Protein AF-A0A448MLR4-F1 (afdb_monomer_lite)

InterPro domains:
  IPR006008 Inner membrane-spanning protein YciB [PF04279] (1-52)
  IPR006008 Inner membrane-spanning protein YciB [PTHR36917] (1-52)

pLDDT: mean 77.86, std 16.97, range [50.06, 95.94]

Radius of gyration: 16.42 Å; chains: 1; bounding box: 28×34×38 Å

Structure (mmCIF, N/CA/C/O backbone):
data_AF-A0A448MLR4-F1
#
_entry.id   AF-A0A448MLR4-F1
#
loop_
_atom_site.group_PDB
_atom_site.id
_atom_site.type_symbol
_atom_site.label_atom_id
_atom_site.label_alt_id
_atom_site.label_comp_id
_atom_site.label_asym_id
_atom_site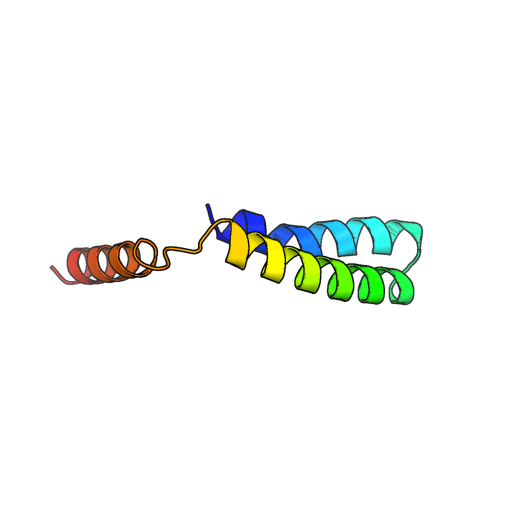.label_entity_id
_atom_site.label_seq_id
_atom_site.pdbx_PDB_ins_code
_atom_site.Cartn_x
_atom_site.Cartn_y
_atom_site.Cartn_z
_atom_site.occupancy
_atom_site.B_iso_or_equiv
_atom_site.auth_seq_id
_atom_site.auth_comp_id
_atom_site.auth_asym_id
_atom_site.auth_atom_id
_atom_site.pdbx_PDB_model_num
ATOM 1 N N . MET A 1 1 ? -2.164 7.375 14.131 1.00 53.03 1 MET A N 1
ATOM 2 C CA . MET A 1 1 ? -1.820 5.949 13.900 1.00 53.03 1 MET A CA 1
ATOM 3 C C . MET A 1 1 ? -2.670 5.251 12.824 1.00 53.03 1 MET A C 1
ATOM 5 O O . MET A 1 1 ? -2.350 4.121 12.495 1.00 53.03 1 MET A O 1
ATOM 9 N N . LYS A 1 2 ? -3.715 5.878 12.247 1.00 58.91 2 LYS A N 1
ATOM 10 C CA . LYS A 1 2 ? -4.425 5.349 11.058 1.00 58.91 2 LYS A CA 1
ATOM 11 C C . LYS A 1 2 ? -3.782 5.747 9.735 1.00 58.91 2 LYS A C 1
ATOM 13 O O . LYS A 1 2 ? -3.691 4.918 8.847 1.00 58.91 2 LYS A O 1
ATOM 18 N N . GLN A 1 3 ? -3.190 6.936 9.689 1.00 62.22 3 GLN A N 1
ATOM 19 C CA . GLN A 1 3 ? -2.474 7.418 8.510 1.00 62.22 3 GLN A CA 1
ATOM 20 C C . GLN A 1 3 ? -1.313 6.503 8.091 1.00 62.22 3 GLN A C 1
ATOM 22 O O . GLN A 1 3 ? -1.117 6.282 6.910 1.00 62.22 3 GLN A O 1
ATOM 27 N N . LEU A 1 4 ? -0.592 5.877 9.036 1.00 71.19 4 LEU A N 1
ATOM 28 C CA . LEU A 1 4 ? 0.446 4.891 8.688 1.00 71.19 4 LEU A CA 1
ATOM 29 C C . LEU A 1 4 ? -0.116 3.653 7.972 1.00 71.19 4 LEU A C 1
ATOM 31 O O . LEU A 1 4 ? 0.558 3.106 7.108 1.00 71.19 4 LEU A O 1
ATOM 35 N N . LEU A 1 5 ? -1.336 3.221 8.310 1.00 74.50 5 LEU A N 1
ATOM 36 C CA . LEU A 1 5 ? -1.995 2.110 7.617 1.00 74.50 5 LEU A CA 1
ATOM 37 C C . LEU A 1 5 ? -2.425 2.523 6.205 1.00 74.50 5 LEU A C 1
ATOM 39 O O . LEU A 1 5 ? -2.380 1.695 5.307 1.00 74.50 5 LEU A O 1
ATOM 43 N N . GLU A 1 6 ? -2.772 3.796 5.996 1.00 78.25 6 GLU A N 1
ATOM 44 C CA . GLU A 1 6 ? -3.128 4.344 4.680 1.00 78.25 6 GLU A CA 1
ATOM 45 C C . GLU A 1 6 ? -1.939 4.403 3.709 1.00 78.25 6 GLU A C 1
ATOM 47 O O . GLU A 1 6 ? -2.142 4.421 2.498 1.00 78.25 6 GLU A O 1
ATOM 52 N N . PHE A 1 7 ? -0.704 4.362 4.219 1.00 87.25 7 PHE A N 1
ATOM 53 C CA . PHE A 1 7 ? 0.506 4.358 3.395 1.00 87.25 7 PHE A CA 1
ATOM 54 C C . PHE A 1 7 ? 0.973 2.962 2.960 1.00 87.25 7 PHE A C 1
ATOM 56 O O . PHE A 1 7 ? 1.833 2.871 2.086 1.00 87.25 7 PHE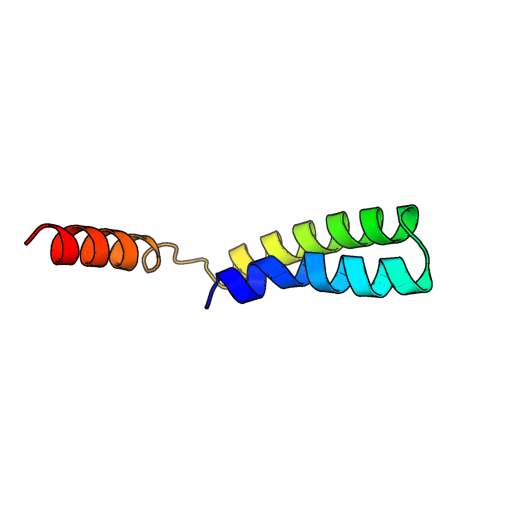 A O 1
ATOM 63 N N . ILE A 1 8 ? 0.415 1.873 3.504 1.00 89.88 8 ILE A N 1
ATOM 64 C CA . ILE A 1 8 ? 0.814 0.499 3.141 1.00 89.88 8 ILE A CA 1
ATOM 65 C C . ILE A 1 8 ? 0.713 0.231 1.625 1.00 89.88 8 ILE A C 1
ATOM 67 O O . ILE A 1 8 ? 1.691 -0.265 1.060 1.00 89.88 8 ILE A O 1
ATOM 71 N N . PRO A 1 9 ? -0.389 0.576 0.929 1.00 91.88 9 PRO A N 1
ATOM 72 C CA . PRO A 1 9 ? -0.535 0.311 -0.499 1.00 91.88 9 PRO A CA 1
ATOM 73 C C . PRO A 1 9 ? 0.476 1.112 -1.313 1.00 91.88 9 PRO A C 1
ATOM 75 O O . PRO A 1 9 ? 1.010 0.617 -2.300 1.00 91.88 9 PRO A O 1
ATOM 78 N N . LEU A 1 10 ? 0.778 2.333 -0.865 1.00 91.94 10 LEU A N 1
ATOM 79 C CA . LEU A 1 10 ? 1.742 3.211 -1.511 1.00 91.94 10 LEU A CA 1
ATOM 80 C C . LEU A 1 10 ? 3.175 2.678 -1.364 1.00 91.94 10 LEU A C 1
ATOM 82 O O . LEU A 1 10 ? 3.931 2.674 -2.330 1.00 91.94 10 LEU A O 1
ATOM 86 N N . ILE A 1 11 ? 3.548 2.179 -0.182 1.00 93.00 11 ILE A N 1
ATOM 87 C CA . ILE A 1 11 ? 4.860 1.550 0.039 1.00 93.00 11 ILE A CA 1
ATOM 88 C C . ILE A 1 11 ? 5.000 0.297 -0.836 1.00 93.00 11 ILE A C 1
ATOM 90 O O . ILE A 1 11 ? 6.023 0.130 -1.502 1.00 93.00 11 ILE A O 1
ATOM 94 N N . LEU A 1 12 ? 3.963 -0.547 -0.890 1.00 92.12 12 LEU A N 1
ATOM 95 C CA . LEU A 1 12 ? 3.932 -1.716 -1.774 1.00 92.12 12 LEU A CA 1
ATOM 96 C C . LEU A 1 12 ? 4.067 -1.318 -3.246 1.00 92.12 12 LEU A C 1
ATOM 98 O O . LEU A 1 12 ? 4.856 -1.928 -3.963 1.00 92.12 12 LEU A O 1
ATOM 102 N N . PHE A 1 13 ? 3.373 -0.261 -3.673 1.00 95.19 13 PHE A N 1
ATOM 103 C CA . PHE A 1 13 ? 3.509 0.285 -5.020 1.00 95.19 13 PHE A CA 1
ATOM 104 C C . PHE A 1 13 ? 4.960 0.651 -5.330 1.00 95.19 13 PHE A C 1
ATOM 106 O O . PHE A 1 13 ? 5.472 0.228 -6.358 1.00 95.19 13 PHE A O 1
ATOM 113 N N . PHE A 1 14 ? 5.654 1.375 -4.447 1.00 95.12 14 PHE A N 1
ATOM 114 C CA . PHE A 1 14 ? 7.048 1.765 -4.689 1.00 95.12 14 PHE A CA 1
ATOM 115 C C . PHE A 1 14 ? 8.007 0.570 -4.745 1.00 95.12 14 PHE A C 1
ATOM 117 O O . PHE A 1 14 ? 8.925 0.564 -5.569 1.00 95.12 14 PHE A O 1
ATOM 124 N N . ILE A 1 15 ? 7.791 -0.448 -3.907 1.00 95.75 15 ILE A N 1
ATOM 125 C CA . ILE A 1 15 ? 8.596 -1.677 -3.922 1.00 95.75 15 ILE A CA 1
ATOM 126 C C . ILE A 1 15 ? 8.385 -2.428 -5.240 1.00 95.75 15 ILE A C 1
ATOM 128 O O . ILE A 1 15 ? 9.358 -2.736 -5.928 1.00 95.75 15 ILE A O 1
ATOM 132 N N . THR A 1 16 ? 7.132 -2.677 -5.628 1.00 94.56 16 THR A N 1
ATOM 133 C CA . THR A 1 16 ? 6.815 -3.374 -6.881 1.00 94.56 16 THR A CA 1
ATOM 134 C C . THR A 1 16 ? 7.238 -2.556 -8.097 1.00 94.56 16 THR A C 1
ATOM 136 O O . THR A 1 16 ? 7.779 -3.115 -9.045 1.00 94.56 16 THR A O 1
ATOM 139 N N . TYR A 1 17 ? 7.083 -1.233 -8.060 1.00 95.69 17 TYR A N 1
ATOM 140 C CA . TYR A 1 17 ? 7.511 -0.334 -9.131 1.00 95.69 17 TYR A CA 1
ATOM 141 C C . TYR A 1 17 ? 9.005 -0.467 -9.416 1.00 95.69 17 TYR A C 1
ATOM 143 O O . TYR A 1 17 ? 9.406 -0.541 -10.577 1.00 95.69 17 TYR A O 1
ATOM 151 N N . LYS A 1 18 ? 9.827 -0.557 -8.364 1.00 93.75 18 LYS A N 1
ATOM 152 C CA . LYS A 1 18 ? 11.277 -0.706 -8.504 1.00 93.75 18 LYS A CA 1
ATOM 153 C C . LYS A 1 18 ? 11.685 -2.045 -9.136 1.00 93.75 18 LYS A C 1
ATOM 155 O O . LYS A 1 18 ? 12.763 -2.118 -9.715 1.00 93.75 18 LYS A O 1
ATOM 160 N N . LEU A 1 19 ? 10.853 -3.081 -9.016 1.00 93.88 19 LEU A N 1
ATOM 161 C CA . LEU A 1 19 ? 11.164 -4.443 -9.465 1.00 93.88 19 LEU A CA 1
ATOM 162 C C . LEU A 1 19 ? 10.537 -4.794 -10.822 1.00 93.88 19 LEU A C 1
ATOM 164 O O . LEU A 1 19 ? 11.186 -5.430 -11.644 1.00 93.88 19 LEU A O 1
ATOM 168 N N . SER A 1 20 ? 9.295 -4.370 -11.055 1.00 92.12 20 SER A N 1
ATOM 169 C CA . SER A 1 20 ? 8.458 -4.815 -12.180 1.00 92.12 20 SER A CA 1
ATOM 170 C C . SER A 1 20 ? 7.942 -3.658 -13.047 1.00 92.12 20 SER A C 1
ATOM 172 O O . SER A 1 20 ? 7.304 -3.874 -14.074 1.00 92.12 20 SER A O 1
ATOM 174 N N . GLY A 1 21 ? 8.213 -2.409 -12.656 1.00 92.69 21 GLY A N 1
ATOM 175 C CA . GLY A 1 21 ? 7.746 -1.218 -13.361 1.00 92.69 21 GLY A CA 1
ATOM 176 C C . GLY A 1 21 ? 6.307 -0.814 -13.023 1.00 92.69 21 GLY A C 1
ATOM 177 O O . GLY A 1 21 ? 5.659 -1.344 -12.120 1.00 92.69 21 GLY A O 1
ATOM 178 N N . VAL A 1 22 ? 5.804 0.197 -13.737 1.00 93.38 22 VAL A N 1
A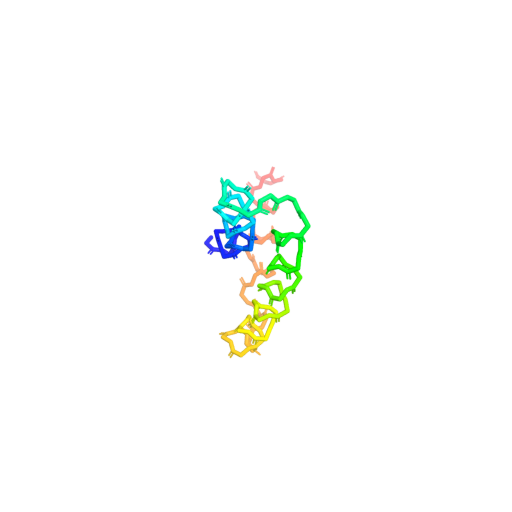TOM 179 C CA . VAL A 1 22 ? 4.584 0.929 -13.344 1.00 93.38 22 VAL A CA 1
ATOM 180 C C . VAL A 1 22 ? 3.290 0.141 -13.528 1.00 93.38 22 VAL A C 1
ATOM 182 O O . VAL A 1 22 ? 2.363 0.303 -12.737 1.00 93.38 22 VAL A O 1
ATOM 185 N N . ARG A 1 23 ? 3.216 -0.719 -14.551 1.00 94.00 23 ARG A N 1
ATOM 186 C CA . ARG A 1 23 ? 1.995 -1.469 -14.876 1.00 94.00 23 ARG A CA 1
ATOM 187 C C . ARG A 1 23 ? 1.649 -2.450 -13.757 1.00 94.00 23 ARG A C 1
ATOM 189 O O . ARG A 1 23 ? 0.531 -2.424 -13.249 1.00 94.00 23 ARG A O 1
ATOM 196 N N . ASP A 1 24 ? 2.622 -3.254 -13.343 1.00 94.31 24 ASP A N 1
ATOM 197 C CA . ASP A 1 24 ? 2.423 -4.257 -12.297 1.00 94.31 24 ASP A CA 1
ATOM 198 C C . ASP A 1 24 ? 2.242 -3.597 -10.929 1.00 94.31 24 ASP A C 1
ATOM 200 O O . ASP A 1 24 ? 1.376 -4.000 -10.152 1.00 94.31 24 ASP A O 1
ATOM 204 N N . ALA A 1 25 ? 2.976 -2.513 -10.660 1.00 95.88 25 ALA A N 1
ATOM 205 C CA . ALA A 1 25 ? 2.802 -1.730 -9.442 1.00 95.88 25 ALA A CA 1
ATOM 206 C C . ALA A 1 25 ? 1.379 -1.170 -9.308 1.00 95.88 25 ALA A C 1
ATOM 208 O O . ALA A 1 25 ? 0.798 -1.234 -8.225 1.00 95.88 25 ALA A O 1
ATOM 209 N N . ALA A 1 26 ? 0.787 -0.668 -10.397 1.00 95.50 26 ALA A N 1
ATOM 210 C CA . ALA A 1 26 ? -0.582 -0.161 -10.388 1.00 95.50 26 ALA A CA 1
ATOM 211 C C . ALA A 1 26 ? -1.601 -1.261 -10.043 1.00 95.50 26 ALA A C 1
ATOM 213 O O . ALA A 1 26 ? -2.488 -1.034 -9.221 1.00 95.50 26 ALA A O 1
ATOM 214 N N . ILE A 1 27 ? -1.444 -2.465 -10.605 1.00 95.94 27 ILE A N 1
ATOM 215 C CA . ILE A 1 27 ? -2.306 -3.615 -10.280 1.00 95.94 27 ILE A CA 1
ATOM 216 C C . ILE A 1 27 ? -2.164 -3.980 -8.796 1.00 95.94 27 ILE A C 1
ATOM 218 O O . ILE A 1 27 ? -3.168 -4.132 -8.095 1.00 95.94 27 ILE A O 1
ATOM 222 N N . VAL A 1 28 ? -0.929 -4.053 -8.293 1.00 95.44 28 VAL A N 1
ATOM 223 C CA . VAL A 1 28 ? -0.649 -4.333 -6.878 1.00 95.44 28 VAL A CA 1
ATOM 224 C C . VAL A 1 28 ? -1.258 -3.271 -5.963 1.00 95.44 28 VAL A C 1
ATOM 226 O O . VAL A 1 28 ? -1.828 -3.621 -4.932 1.00 95.44 28 VAL A O 1
ATOM 229 N N . LEU A 1 29 ? -1.215 -1.993 -6.344 1.00 95.25 29 LEU A N 1
ATOM 230 C CA . LEU A 1 29 ? -1.817 -0.901 -5.579 1.00 95.25 29 LEU A CA 1
ATOM 231 C C . LEU A 1 29 ? -3.342 -1.046 -5.470 1.00 95.25 29 LEU A C 1
ATOM 233 O O . LEU A 1 29 ? -3.898 -0.879 -4.381 1.00 95.25 29 LEU A O 1
ATOM 237 N N . VAL A 1 30 ? -4.025 -1.394 -6.565 1.00 95.00 30 VAL A N 1
ATOM 238 C CA . VAL A 1 30 ? -5.482 -1.622 -6.552 1.00 95.00 30 VAL A CA 1
ATOM 239 C C . VAL A 1 30 ? -5.838 -2.812 -5.657 1.00 95.00 30 VAL A C 1
ATOM 241 O O . VAL A 1 30 ? -6.730 -2.714 -4.816 1.00 95.00 30 VAL A O 1
ATOM 244 N N . ILE A 1 31 ? -5.106 -3.921 -5.765 1.00 95.88 31 ILE A N 1
ATOM 245 C CA . ILE A 1 31 ? -5.344 -5.097 -4.916 1.00 95.88 31 ILE A CA 1
ATOM 246 C C . ILE A 1 31 ? -5.062 -4.768 -3.441 1.00 95.88 31 ILE A C 1
ATOM 248 O O . ILE A 1 31 ? -5.872 -5.087 -2.570 1.00 95.88 31 ILE A O 1
ATOM 252 N N . ALA A 1 32 ? -3.959 -4.078 -3.149 1.00 94.12 32 ALA A N 1
ATOM 253 C CA . ALA A 1 32 ? -3.584 -3.696 -1.791 1.00 94.12 32 ALA A CA 1
ATOM 254 C C . ALA A 1 32 ? -4.613 -2.753 -1.148 1.00 94.12 32 ALA A C 1
ATOM 256 O O . ALA A 1 32 ? -4.960 -2.933 0.018 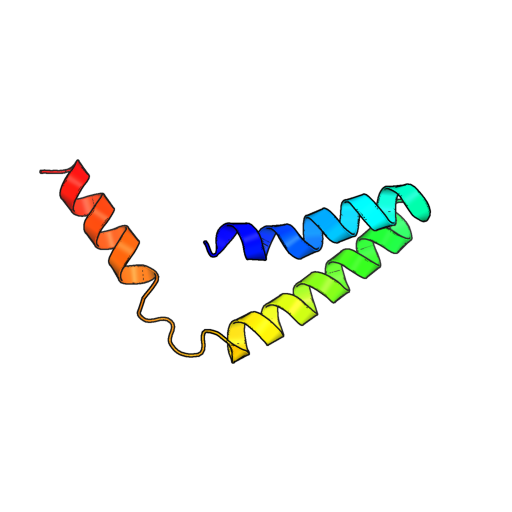1.00 94.12 32 ALA A O 1
ATOM 257 N N . THR A 1 33 ? -5.143 -1.783 -1.899 1.00 93.12 33 THR A N 1
ATOM 258 C CA . THR A 1 33 ? -6.193 -0.871 -1.410 1.00 93.12 33 THR A CA 1
ATOM 259 C C . THR A 1 33 ? -7.521 -1.589 -1.160 1.00 93.12 33 THR A C 1
ATOM 261 O O . THR A 1 33 ? -8.167 -1.325 -0.143 1.00 93.12 33 THR A O 1
ATOM 264 N N . LEU A 1 34 ? -7.906 -2.545 -2.013 1.00 93.38 34 LEU A N 1
ATOM 265 C CA . LEU A 1 34 ? -9.085 -3.391 -1.789 1.00 93.38 34 LEU A CA 1
ATOM 266 C C . LEU A 1 34 ? -8.944 -4.233 -0.515 1.00 93.38 34 LEU A C 1
ATOM 268 O O . LEU A 1 34 ? -9.824 -4.203 0.349 1.00 93.38 34 LEU A O 1
ATOM 272 N N . VAL A 1 35 ? -7.815 -4.928 -0.358 1.00 91.50 35 VAL A N 1
ATOM 273 C CA . VAL A 1 35 ? -7.521 -5.735 0.837 1.00 91.50 35 VAL A CA 1
ATOM 274 C C . VAL A 1 35 ? -7.483 -4.856 2.088 1.00 91.50 35 VAL A C 1
ATOM 276 O O . VAL A 1 35 ? -8.079 -5.204 3.109 1.00 91.50 35 VAL A O 1
ATOM 279 N N . GLN A 1 36 ? -6.858 -3.681 2.007 1.00 87.44 36 GLN A N 1
ATOM 280 C CA . GLN A 1 36 ? -6.823 -2.718 3.103 1.00 87.44 36 GLN A CA 1
ATOM 281 C C . GLN A 1 36 ? -8.229 -2.287 3.529 1.00 87.44 36 GLN A C 1
ATOM 283 O O . GLN A 1 36 ? -8.509 -2.268 4.726 1.00 87.44 36 GLN A O 1
ATOM 288 N N . MET A 1 37 ? -9.122 -1.961 2.589 1.00 83.69 37 MET A N 1
ATOM 289 C CA . MET A 1 37 ? -10.501 -1.583 2.920 1.00 83.69 37 MET A CA 1
ATOM 290 C C . MET A 1 37 ? -11.238 -2.701 3.665 1.00 83.69 37 MET A C 1
ATOM 292 O O . MET A 1 37 ? -11.931 -2.422 4.647 1.00 83.69 37 MET A O 1
ATOM 296 N N . VAL A 1 38 ? -11.053 -3.959 3.253 1.00 87.94 38 VAL A N 1
ATOM 297 C CA . VAL A 1 38 ? -11.638 -5.124 3.937 1.00 87.94 38 VAL A CA 1
ATOM 298 C C . VAL A 1 38 ? -11.072 -5.264 5.353 1.00 87.94 38 VAL A C 1
ATOM 300 O O . VAL A 1 38 ? -11.840 -5.359 6.312 1.00 87.94 38 VAL A O 1
ATOM 303 N N . ILE A 1 39 ? -9.747 -5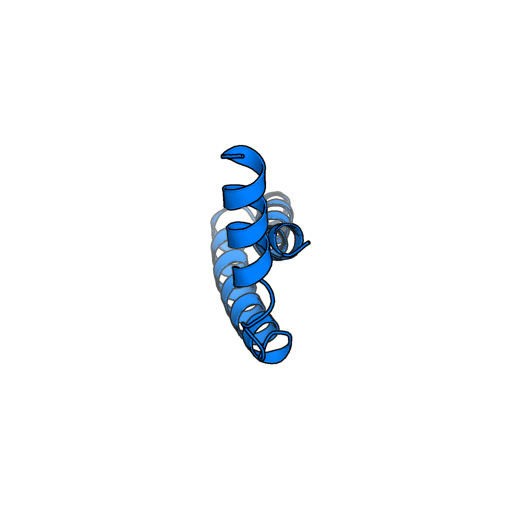.188 5.514 1.00 83.88 39 ILE A N 1
ATOM 304 C CA . ILE A 1 39 ? -9.080 -5.268 6.824 1.00 83.88 39 ILE A CA 1
ATOM 305 C C . ILE A 1 39 ? -9.522 -4.123 7.742 1.00 83.88 39 ILE A C 1
ATOM 307 O O . ILE A 1 39 ? -9.777 -4.351 8.926 1.00 83.88 39 ILE A O 1
ATOM 311 N N . LEU A 1 40 ? -9.643 -2.895 7.226 1.00 79.69 40 LEU A N 1
ATOM 312 C CA . LEU A 1 40 ? -10.122 -1.754 8.006 1.00 79.69 40 LEU A CA 1
ATOM 313 C C . LEU A 1 40 ? -11.562 -1.956 8.463 1.00 79.69 40 LEU A C 1
ATOM 315 O O . LEU A 1 40 ? -11.844 -1.713 9.635 1.00 79.69 40 LEU A O 1
ATOM 319 N N . LYS A 1 41 ? -12.454 -2.425 7.583 1.00 77.62 41 LYS A N 1
ATOM 320 C CA . LYS A 1 41 ? -13.837 -2.728 7.971 1.00 77.62 41 LYS A CA 1
ATOM 321 C C . LYS A 1 41 ? -13.898 -3.788 9.067 1.00 77.62 41 LYS A C 1
ATOM 323 O O . LYS A 1 41 ? -14.681 -3.642 10.000 1.00 77.62 41 LYS A O 1
ATOM 328 N N . TRP A 1 42 ? -13.047 -4.807 8.992 1.00 78.94 42 TRP A N 1
ATOM 329 C CA . TRP A 1 42 ? -13.025 -5.881 9.981 1.00 78.94 42 TRP A CA 1
ATOM 330 C C . TRP A 1 42 ? -12.421 -5.443 11.321 1.00 78.94 42 TRP A C 1
ATOM 332 O O . TRP A 1 42 ? -12.949 -5.761 12.382 1.00 78.94 42 TRP A O 1
ATOM 342 N N . LYS A 1 43 ? -11.346 -4.649 11.288 1.00 72.62 43 LYS A N 1
ATOM 343 C CA . LYS A 1 43 ? -10.622 -4.205 12.488 1.00 72.62 43 LYS A CA 1
ATOM 344 C C . LYS A 1 43 ? -11.267 -3.001 13.183 1.00 72.62 43 LYS A C 1
ATOM 346 O O . LYS A 1 43 ? -11.113 -2.839 14.391 1.00 72.62 43 LYS A O 1
ATOM 351 N N . TYR A 1 44 ? -11.957 -2.136 12.438 1.00 67.75 44 TYR A N 1
ATOM 352 C CA . TYR A 1 44 ? -12.534 -0.878 12.930 1.00 67.75 44 TYR A CA 1
ATOM 353 C C . TYR A 1 44 ? -14.067 -0.834 12.890 1.00 67.75 44 TYR A C 1
ATOM 355 O O . TYR A 1 44 ? -14.623 0.260 12.839 1.00 67.75 44 TYR A O 1
ATOM 363 N N . GLY A 1 45 ? -14.756 -1.976 13.001 1.00 56.28 45 GLY A N 1
ATOM 364 C CA . GLY A 1 45 ? -16.227 -2.069 13.092 1.00 56.28 45 GLY A CA 1
ATOM 365 C C . GLY A 1 45 ? -16.916 -1.155 14.130 1.00 56.28 45 GLY A C 1
ATOM 366 O O . GLY A 1 45 ? -18.130 -1.009 14.100 1.00 56.28 45 GLY A O 1
ATOM 367 N N . THR A 1 46 ? -16.163 -0.468 14.996 1.00 50.06 46 THR A N 1
ATOM 368 C CA . THR A 1 46 ? -16.607 0.688 15.788 1.00 50.06 46 THR A CA 1
ATOM 369 C C . THR A 1 46 ? -15.929 1.971 15.286 1.00 50.06 46 THR A C 1
ATOM 371 O O . THR A 1 46 ? -14.799 2.304 15.660 1.00 50.06 46 THR A O 1
ATOM 374 N N . VAL A 1 47 ? -16.643 2.733 14.456 1.00 55.50 47 VAL A N 1
ATOM 375 C CA . VAL A 1 47 ? -16.227 4.048 13.926 1.00 55.50 47 VAL A CA 1
ATOM 376 C C . VAL A 1 47 ? -16.305 5.162 14.994 1.00 55.50 47 VAL A C 1
ATOM 378 O O . VAL A 1 47 ? -15.990 6.310 14.725 1.00 55.50 47 VAL A O 1
ATOM 381 N N . GLU A 1 48 ? -16.629 4.876 16.258 1.00 54.84 48 GLU A N 1
ATOM 382 C CA . GLU A 1 48 ? -16.868 5.941 17.252 1.00 54.84 48 GLU A CA 1
ATOM 383 C C . GLU A 1 48 ? -15.629 6.746 17.684 1.00 54.84 48 GLU A C 1
ATOM 385 O O . GLU A 1 48 ? -15.751 7.888 18.130 1.00 54.84 48 GLU A O 1
ATOM 390 N N . LYS A 1 49 ? -14.411 6.197 17.586 1.00 52.12 49 LYS A N 1
ATOM 391 C CA . LYS A 1 49 ? -13.241 6.832 18.233 1.00 52.12 49 LYS A CA 1
ATOM 392 C C . LYS A 1 49 ? -12.497 7.860 17.377 1.00 52.12 49 LYS A C 1
ATOM 394 O O . LYS A 1 49 ? -11.704 8.621 17.921 1.00 52.12 49 LYS A O 1
ATOM 399 N N . GLN A 1 50 ? -12.702 7.907 16.059 1.00 54.69 50 GLN A N 1
ATOM 400 C CA . GLN A 1 50 ? -11.987 8.880 15.208 1.00 54.69 50 GLN A CA 1
ATOM 401 C C . GLN A 1 50 ? -12.605 10.274 15.257 1.00 54.69 50 GLN A C 1
ATOM 403 O O . GLN A 1 50 ? -11.872 11.258 15.275 1.00 54.69 50 GLN A O 1
ATOM 408 N N . GLN A 1 51 ? -13.930 10.354 15.360 1.00 53.22 51 GLN A N 1
ATOM 409 C CA . GLN A 1 51 ? -14.655 11.621 15.312 1.00 53.22 51 GLN A CA 1
ATOM 410 C C . GLN A 1 51 ? -14.436 12.467 16.579 1.00 53.22 51 GLN A C 1
ATOM 412 O O . GLN A 1 51 ? -14.282 13.684 16.495 1.00 53.22 51 GLN A O 1
ATOM 417 N N . LYS A 1 52 ? -14.299 11.827 17.753 1.00 52.00 52 LYS A N 1
ATOM 418 C CA . LYS A 1 52 ? -14.063 12.525 19.032 1.00 52.00 52 LYS A CA 1
ATOM 419 C C . LYS A 1 52 ? -12.722 13.268 19.085 1.00 52.00 52 LYS A C 1
ATOM 421 O O . LYS A 1 52 ? -12.647 14.339 19.676 1.00 52.00 52 LYS A O 1
ATOM 426 N N . SER A 1 53 ? -11.671 12.749 18.442 1.00 51.69 53 SER A N 1
ATOM 427 C CA . SER A 1 53 ? -10.346 13.389 18.488 1.00 51.69 53 SER A CA 1
ATOM 428 C C . SER A 1 53 ? -10.266 14.678 17.666 1.00 51.69 53 SER A C 1
ATOM 430 O O . SER A 1 53 ? -9.453 15.540 17.996 1.00 51.69 53 SER A O 1
ATOM 432 N N . TRP A 1 54 ? -11.064 14.809 16.602 1.00 56.94 54 TRP A N 1
ATOM 433 C CA . TRP A 1 54 ? -11.074 16.010 15.762 1.00 56.94 54 TRP A CA 1
ATOM 434 C C . TRP A 1 54 ? -11.861 17.136 16.437 1.00 56.94 54 TRP A C 1
ATOM 436 O O . TRP A 1 54 ? -11.39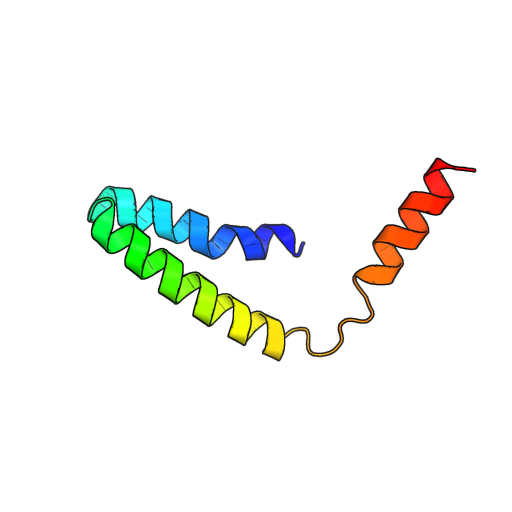4 18.268 16.517 1.00 56.94 54 TRP A O 1
ATOM 446 N N . LEU A 1 55 ? -13.002 16.783 17.032 1.00 59.66 55 LEU A N 1
ATOM 447 C CA . LEU A 1 55 ? -13.868 17.712 17.752 1.00 59.66 55 LEU A CA 1
ATOM 448 C C . LEU A 1 55 ? -13.167 18.299 18.994 1.00 59.66 55 LEU A C 1
ATOM 450 O O . LEU A 1 55 ? -13.166 19.510 19.175 1.00 59.66 55 LEU A O 1
ATOM 454 N N . VAL A 1 56 ? -12.460 17.479 19.783 1.00 64.50 56 VAL A N 1
ATOM 455 C CA . VAL A 1 56 ? -11.691 17.961 20.953 1.00 64.50 56 VAL A CA 1
ATOM 456 C C . VAL A 1 56 ? -10.528 18.879 20.556 1.00 64.50 56 VAL A C 1
ATOM 458 O O . VAL A 1 56 ? -10.302 19.901 21.199 1.00 64.50 56 VAL A O 1
ATOM 461 N N . ARG A 1 57 ? -9.796 18.557 19.480 1.00 58.56 57 ARG A N 1
ATOM 462 C CA . ARG A 1 57 ? -8.673 19.393 19.017 1.00 58.56 57 ARG A CA 1
ATOM 463 C C . ARG A 1 57 ? -9.138 20.709 18.398 1.00 58.56 57 ARG A C 1
ATOM 465 O O . ARG A 1 57 ? -8.447 21.708 18.558 1.00 58.56 57 ARG A O 1
ATOM 472 N N . SER A 1 58 ? -10.291 20.720 17.729 1.00 61.19 58 SER A N 1
ATOM 473 C CA . SER A 1 58 ? -10.856 21.953 17.174 1.00 61.19 58 SER A CA 1
ATOM 474 C C . SER A 1 58 ? -11.381 22.890 18.266 1.00 61.19 58 SER A C 1
ATOM 476 O O . SER A 1 58 ? -11.260 24.096 18.110 1.00 61.19 58 SER A O 1
ATOM 478 N N . PHE A 1 59 ? -11.913 22.370 19.379 1.00 59.84 59 PHE A N 1
ATOM 479 C CA . PHE A 1 59 ? -12.365 23.203 20.502 1.00 59.84 59 PHE A CA 1
ATOM 480 C C . PHE A 1 59 ? -11.206 23.755 21.349 1.00 59.84 59 PHE A C 1
ATOM 482 O O . PHE A 1 59 ? -11.259 24.908 21.753 1.00 59.84 59 PHE A O 1
ATOM 489 N N . SER A 1 60 ? -10.131 22.984 21.561 1.00 58.28 60 SER A N 1
ATOM 490 C CA . SER A 1 60 ? -8.950 23.428 22.333 1.00 58.28 60 SER A CA 1
ATOM 491 C C . SER A 1 60 ? -8.044 24.430 21.598 1.00 58.28 60 SER A C 1
ATOM 493 O O . SER A 1 60 ? -7.084 24.911 22.183 1.00 58.28 60 SER A O 1
ATOM 495 N N . SER A 1 61 ? -8.279 24.673 20.307 1.00 56.69 61 SER A N 1
ATOM 496 C CA . SER A 1 61 ? -7.559 25.680 19.514 1.00 56.69 61 SER A CA 1
ATOM 497 C C . SER A 1 61 ? -8.342 26.991 19.385 1.00 56.69 61 SER A C 1
ATOM 499 O O . SER A 1 61 ? -7.828 27.944 18.802 1.00 56.69 61 SER A O 1
ATOM 501 N N . VAL A 1 62 ? -9.600 27.004 19.832 1.00 60.97 62 VAL A N 1
ATOM 502 C CA . VAL A 1 62 ? -10.538 28.129 19.692 1.00 60.97 62 VAL A CA 1
ATOM 503 C C . VAL A 1 62 ? -10.842 28.778 21.051 1.00 60.97 62 VAL A C 1
ATOM 505 O O . VAL A 1 62 ? -11.279 29.925 21.085 1.00 60.97 62 VAL A O 1
ATOM 508 N N . PHE A 1 63 ? -10.553 28.082 22.153 1.00 53.22 63 PHE A N 1
ATOM 509 C CA . PHE A 1 63 ? -10.451 28.625 23.510 1.00 53.22 63 PHE A CA 1
ATOM 510 C C . PHE A 1 63 ? -8.996 28.575 23.967 1.00 53.22 63 PHE A C 1
ATOM 512 O O . PHE A 1 63 ? -8.582 29.514 24.679 1.00 53.22 63 PHE A O 1
#

Foldseek 3Di:
DVVVLVCVLVVQLVVCCVPPNNPVSVVSSVVSVVVSVVVCCVVCVPPPPPVVVVVVVVVVVVD

Secondary structure (DSSP, 8-state):
--HHHHTHHHHHHHHHHHHH-HHHHHHHHHHHHHHHHHHHHHH---THHHHHHHHHHHHTTT-

Organism: NCBI:txid758

Sequence (63 aa):
MKQLLEFIPLILFFITYKLSGVRDAAIVLVIATLVQMVILKWKYGTVEKQQKSWLVRSFSSVF